Protein AF-A0A419JGY8-F1 (afdb_monomer_lite)

Radius of gyration: 14.96 Å; chains: 1; bounding box: 25×23×53 Å

Structure (mmCIF, N/CA/C/O backbone):
data_AF-A0A419JGY8-F1
#
_entry.id   AF-A0A419JGY8-F1
#
loop_
_atom_site.group_PDB
_atom_site.id
_atom_site.type_symbol
_atom_site.label_atom_id
_atom_site.label_alt_id
_atom_site.label_comp_id
_atom_site.label_asym_id
_atom_site.label_entity_id
_atom_site.label_seq_id
_atom_site.pdbx_PDB_ins_code
_atom_site.Cartn_x
_atom_site.Cartn_y
_atom_site.Cartn_z
_atom_site.occupancy
_atom_site.B_iso_or_equiv
_atom_site.auth_seq_id
_atom_site.auth_comp_id
_atom_site.auth_asym_id
_atom_site.auth_atom_id
_atom_site.pdbx_PDB_model_num
ATOM 1 N N . MET A 1 1 ? -9.516 7.664 -35.914 1.00 35.84 1 MET A N 1
ATOM 2 C CA . MET A 1 1 ? -9.469 6.326 -35.289 1.00 35.84 1 MET A CA 1
ATOM 3 C C . MET A 1 1 ? -9.829 6.463 -33.822 1.00 35.84 1 MET A C 1
ATOM 5 O O . MET A 1 1 ? -9.232 7.265 -33.119 1.00 35.84 1 MET A O 1
ATOM 9 N N . SER A 1 2 ? -10.874 5.756 -33.411 1.00 45.66 2 SER A N 1
ATOM 10 C CA . SER A 1 2 ? -11.456 5.725 -32.071 1.00 45.66 2 SER A CA 1
ATOM 11 C C . SER A 1 2 ? -10.653 4.813 -31.137 1.00 45.66 2 SER A C 1
ATOM 13 O O . SER A 1 2 ? -10.586 3.612 -31.384 1.00 45.66 2 SER A O 1
ATOM 15 N N . GLY A 1 3 ? -10.095 5.363 -30.055 1.00 38.31 3 GLY A N 1
ATOM 16 C CA . GLY A 1 3 ? -9.357 4.619 -29.025 1.00 38.31 3 GLY A CA 1
ATOM 17 C C . GLY A 1 3 ? -9.797 5.009 -27.613 1.00 38.31 3 GLY A C 1
ATOM 18 O O . GLY A 1 3 ? -9.131 5.774 -26.938 1.00 38.31 3 GLY A O 1
ATOM 19 N N . VAL A 1 4 ? -10.985 4.540 -27.229 1.00 47.81 4 VAL A N 1
ATOM 20 C CA . VAL A 1 4 ? -11.538 4.337 -25.873 1.00 47.81 4 VAL A CA 1
ATOM 21 C C . VAL A 1 4 ? -10.819 5.028 -24.687 1.00 47.81 4 VAL A C 1
ATOM 23 O O . VAL A 1 4 ? -10.232 4.371 -23.835 1.00 47.81 4 VAL A O 1
ATOM 26 N N . ALA A 1 5 ? -11.024 6.337 -24.517 1.00 45.34 5 ALA A N 1
ATOM 27 C CA . ALA A 1 5 ? -10.847 7.040 -23.235 1.00 45.34 5 ALA A CA 1
ATOM 28 C C . ALA A 1 5 ? -12.130 6.982 -22.367 1.00 45.34 5 ALA A C 1
ATOM 30 O O . ALA A 1 5 ? -12.543 7.968 -21.767 1.00 45.34 5 ALA A O 1
ATOM 31 N N . LYS A 1 6 ? -12.823 5.832 -22.342 1.00 42.91 6 LYS A N 1
ATOM 32 C CA . LYS A 1 6 ? -14.109 5.632 -21.630 1.00 42.91 6 LYS A CA 1
ATOM 33 C C . LYS A 1 6 ? -14.001 4.753 -20.374 1.00 42.91 6 LYS A C 1
ATOM 35 O O . LYS A 1 6 ? -14.981 4.151 -19.952 1.00 42.91 6 LYS A O 1
ATOM 40 N N . ARG A 1 7 ? -12.818 4.678 -19.760 1.00 45.81 7 ARG A N 1
ATOM 41 C CA . ARG A 1 7 ? -12.617 4.040 -18.441 1.00 45.81 7 ARG A CA 1
ATOM 42 C C . ARG A 1 7 ? -11.860 4.911 -17.435 1.00 45.81 7 ARG A C 1
ATOM 44 O O . ARG A 1 7 ? -11.544 4.452 -16.349 1.00 45.81 7 ARG A O 1
ATOM 51 N N . GLY A 1 8 ? -11.632 6.180 -17.776 1.00 43.53 8 GLY A N 1
ATOM 52 C CA . GLY A 1 8 ? -11.267 7.219 -16.821 1.00 43.53 8 GLY A CA 1
ATOM 53 C C . GLY A 1 8 ? -12.534 7.790 -16.202 1.00 43.53 8 GLY A C 1
ATOM 54 O O . GLY A 1 8 ? -12.932 8.901 -16.546 1.00 43.53 8 GLY A O 1
ATOM 55 N N . LEU A 1 9 ? -13.196 7.020 -15.330 1.00 41.22 9 LEU A N 1
ATOM 56 C CA . LEU A 1 9 ? -13.983 7.643 -14.266 1.00 41.22 9 LEU A CA 1
ATOM 57 C C . LEU A 1 9 ? -13.003 8.601 -13.585 1.00 41.22 9 LEU A C 1
ATOM 59 O O . LEU A 1 9 ? -12.051 8.164 -12.941 1.00 41.22 9 LEU A O 1
ATOM 63 N N . LYS A 1 10 ? -13.152 9.885 -13.928 1.00 43.66 10 LYS A N 1
ATOM 64 C CA . LYS A 1 10 ? -12.400 11.034 -13.425 1.00 43.66 10 LYS A CA 1
ATOM 65 C C . LYS A 1 10 ? -12.117 10.766 -11.950 1.00 43.66 10 LYS A C 1
ATOM 67 O O . LYS A 1 10 ? -13.038 10.432 -11.219 1.00 43.66 10 LYS A O 1
ATOM 72 N N . LEU A 1 11 ? -10.856 10.700 -11.527 1.00 47.38 11 LEU A N 1
ATOM 73 C CA . LEU A 1 11 ? -10.179 11.857 -10.928 1.00 47.38 11 LEU A CA 1
ATOM 74 C C . LEU A 1 11 ? -11.090 12.683 -10.000 1.00 47.38 11 LEU A C 1
ATOM 76 O O . LEU A 1 11 ? -10.941 13.896 -9.931 1.00 47.38 11 LEU A O 1
ATOM 80 N N . GLU A 1 12 ? -12.039 12.074 -9.294 1.00 49.28 12 GLU A N 1
ATOM 81 C CA . GLU A 1 12 ? -12.671 12.718 -8.150 1.00 49.28 12 GLU A CA 1
ATOM 82 C C . GLU A 1 12 ? -11.635 12.692 -7.028 1.00 49.28 12 GLU A C 1
ATOM 84 O O . GLU A 1 12 ? -11.570 11.791 -6.200 1.00 49.28 12 GLU A O 1
ATOM 89 N N . GLU A 1 13 ? -10.725 13.664 -7.155 1.00 60.38 13 GLU A N 1
ATOM 90 C CA . GLU A 1 13 ? -9.752 14.158 -6.195 1.00 60.38 13 GLU A CA 1
ATOM 91 C C . GLU A 1 13 ? -8.949 13.039 -5.524 1.00 60.38 13 GLU A C 1
ATOM 93 O O . GLU A 1 13 ? -9.398 12.455 -4.547 1.00 60.38 13 GLU A O 1
ATOM 98 N N . HIS A 1 14 ? -7.708 12.766 -5.946 1.00 60.19 14 HIS A N 1
ATOM 99 C CA . HIS A 1 14 ? -6.816 11.915 -5.138 1.00 60.19 14 HIS A CA 1
ATOM 100 C C . HIS A 1 14 ? -6.782 12.374 -3.668 1.00 60.19 14 HIS A C 1
ATOM 102 O O . HIS A 1 14 ? -6.731 11.540 -2.768 1.00 60.19 14 HIS A O 1
ATOM 108 N N . GLY A 1 15 ? -6.907 13.686 -3.424 1.00 63.56 15 GLY A N 1
ATOM 109 C CA . GLY A 1 15 ? -7.067 14.257 -2.087 1.00 63.56 15 GLY A CA 1
ATOM 110 C C . GLY A 1 15 ? -8.285 13.735 -1.309 1.00 63.56 15 GLY A C 1
ATOM 111 O O . GLY A 1 15 ? -8.191 13.591 -0.092 1.00 63.56 15 GLY A O 1
ATOM 112 N N . SER A 1 16 ? -9.390 13.381 -1.975 1.00 77.81 16 SER A N 1
ATOM 113 C CA . SER A 1 16 ? -10.577 12.791 -1.339 1.00 77.81 16 SER A CA 1
ATOM 114 C C . SER A 1 16 ? -10.296 11.386 -0.801 1.00 77.81 16 SER A C 1
ATOM 116 O O . SER A 1 16 ? -10.634 11.095 0.344 1.00 77.81 16 SER A O 1
ATOM 118 N N . LEU A 1 17 ? -9.584 10.548 -1.564 1.00 85.88 17 LEU A N 1
ATOM 119 C CA . LEU A 1 17 ? -9.177 9.213 -1.116 1.00 85.88 17 LEU A CA 1
ATOM 120 C C . LEU A 1 17 ? -8.120 9.281 -0.008 1.00 85.88 17 LEU A C 1
ATOM 122 O O . LEU A 1 17 ? -8.215 8.536 0.963 1.00 85.88 17 LEU A O 1
ATOM 126 N N . TRP A 1 18 ? -7.160 10.207 -0.106 1.00 89.44 18 TRP A N 1
ATOM 127 C CA . TRP A 1 18 ? -6.203 10.472 0.977 1.00 89.44 18 TRP A CA 1
ATOM 128 C C . TRP A 1 18 ? -6.907 10.890 2.269 1.00 89.44 18 TRP A C 1
ATOM 130 O O . TRP A 1 18 ? -6.583 10.383 3.341 1.00 89.44 18 TRP A O 1
ATOM 140 N N . SER A 1 19 ? -7.899 11.775 2.165 1.00 89.75 19 SER A N 1
ATOM 141 C CA . SER A 1 19 ? -8.699 12.219 3.311 1.00 89.75 19 SER A CA 1
ATOM 142 C C . SER A 1 19 ? -9.494 11.064 3.918 1.00 89.75 19 SER A C 1
ATOM 144 O O . SER A 1 19 ? -9.497 10.897 5.134 1.00 89.75 19 SER A O 1
ATOM 146 N N . PHE A 1 20 ? -10.117 10.234 3.080 1.00 88.94 20 PHE A N 1
ATOM 147 C CA . PHE A 1 20 ? -10.874 9.065 3.516 1.00 88.94 20 PHE A CA 1
ATOM 148 C C . PHE A 1 20 ? -10.000 8.037 4.244 1.00 88.94 20 PHE A C 1
ATOM 150 O O . PHE A 1 20 ? -10.333 7.631 5.354 1.00 88.94 20 PHE A O 1
ATOM 157 N N . VAL A 1 21 ? -8.856 7.656 3.665 1.00 90.62 21 VAL A N 1
ATOM 158 C CA . VAL A 1 21 ? -7.926 6.706 4.298 1.00 90.62 21 VAL A CA 1
ATOM 159 C C . VAL A 1 21 ? -7.373 7.266 5.604 1.00 90.62 21 VAL A C 1
ATOM 161 O O . VAL A 1 21 ? -7.260 6.525 6.575 1.00 90.62 21 VAL A O 1
ATOM 164 N N . ASN A 1 22 ? -7.090 8.570 5.666 1.00 92.12 22 ASN A N 1
ATOM 165 C CA . ASN A 1 22 ? -6.661 9.214 6.904 1.00 92.12 22 ASN A CA 1
ATOM 166 C C . ASN A 1 22 ? -7.732 9.123 8.004 1.00 92.12 22 ASN A C 1
ATOM 168 O O . ASN A 1 22 ? -7.408 8.774 9.136 1.00 92.12 22 ASN A O 1
ATOM 172 N N . VAL A 1 23 ? -9.001 9.395 7.679 1.00 93.50 23 VAL A N 1
ATOM 173 C CA . VAL A 1 23 ? -10.112 9.231 8.633 1.00 93.50 23 VAL A CA 1
ATOM 174 C C . VAL A 1 23 ? -10.213 7.776 9.095 1.00 93.50 23 VAL A C 1
ATOM 176 O O . VAL A 1 23 ? -10.214 7.533 10.298 1.00 93.50 23 VAL A O 1
ATOM 179 N N . LEU A 1 24 ? -10.187 6.808 8.174 1.00 91.00 24 LEU A N 1
ATOM 180 C CA . LEU A 1 24 ? -10.242 5.384 8.521 1.00 91.00 24 LEU A CA 1
ATOM 181 C C . LEU A 1 24 ? -9.079 4.936 9.414 1.00 91.00 24 LEU A C 1
ATOM 183 O O . LEU A 1 24 ? -9.295 4.189 10.366 1.00 91.00 24 LEU A O 1
ATOM 187 N N . ALA A 1 25 ? -7.855 5.381 9.130 1.00 92.94 25 ALA A N 1
ATOM 188 C CA . ALA A 1 25 ? -6.679 5.059 9.935 1.00 92.94 25 ALA A CA 1
ATOM 189 C C . ALA A 1 25 ? -6.783 5.630 11.359 1.00 92.94 25 ALA A C 1
ATOM 191 O O . ALA A 1 25 ? -6.369 4.985 12.319 1.00 92.94 25 ALA A O 1
ATOM 192 N N . ILE A 1 26 ? -7.368 6.824 11.513 1.00 94.25 26 ILE A N 1
ATOM 193 C CA . ILE A 1 26 ? -7.627 7.427 12.827 1.00 94.25 26 ILE A CA 1
ATOM 194 C C . ILE A 1 26 ? -8.718 6.652 13.573 1.00 94.25 26 ILE A C 1
ATOM 196 O O . ILE A 1 26 ? -8.525 6.312 14.737 1.00 94.25 26 ILE A O 1
ATOM 200 N N . GLU A 1 27 ? -9.845 6.365 12.918 1.00 93.75 27 GLU A N 1
ATOM 201 C CA . GLU A 1 27 ? -10.999 5.704 13.543 1.00 93.75 27 GLU A CA 1
ATOM 202 C C . GLU A 1 27 ? -10.706 4.255 13.949 1.00 93.75 27 GLU A C 1
ATOM 204 O O . GLU A 1 27 ? -11.148 3.810 15.006 1.00 93.75 27 GLU A O 1
ATOM 209 N N . SER A 1 28 ? -9.941 3.526 13.135 1.00 90.62 28 SER A N 1
ATOM 210 C CA . SER A 1 28 ? -9.540 2.142 13.423 1.00 90.62 28 SER A CA 1
ATOM 211 C C . SER A 1 28 ? -8.312 2.033 14.331 1.00 90.62 28 SER A C 1
ATOM 213 O O . SER A 1 28 ? -8.067 0.974 14.904 1.00 90.62 28 SER A O 1
ATOM 215 N N . GLY A 1 29 ? -7.511 3.099 14.442 1.00 93.81 29 GLY A N 1
ATOM 216 C CA . GLY A 1 29 ? -6.181 3.054 15.053 1.00 93.81 29 GLY A CA 1
ATOM 217 C C . GLY A 1 29 ? -5.130 2.311 14.214 1.00 93.81 29 GLY A C 1
ATOM 218 O O . GLY A 1 29 ? -3.981 2.197 14.650 1.00 93.81 29 GLY A O 1
ATOM 219 N N . ASP A 1 30 ? -5.492 1.828 13.021 1.00 92.75 30 ASP A N 1
ATOM 220 C CA . ASP A 1 30 ? -4.610 1.091 12.123 1.00 92.75 30 ASP A CA 1
ATOM 221 C C . ASP A 1 30 ? -3.844 2.049 11.200 1.00 92.75 30 ASP A C 1
ATOM 223 O O . ASP A 1 30 ? -4.342 2.548 10.186 1.00 92.75 30 ASP A O 1
ATOM 227 N N . LYS A 1 31 ? -2.583 2.305 11.556 1.00 91.94 31 LYS A N 1
ATOM 228 C CA . LYS A 1 31 ? -1.683 3.153 10.765 1.00 91.94 31 LYS A CA 1
ATOM 229 C C . LYS A 1 31 ? -1.215 2.477 9.476 1.00 91.94 31 LYS A C 1
ATOM 231 O O . LYS A 1 31 ? -0.784 3.191 8.565 1.00 91.94 31 LYS A O 1
ATOM 236 N N . ASP A 1 32 ? -1.315 1.153 9.371 1.00 94.06 32 ASP A N 1
ATOM 237 C CA . ASP A 1 32 ? -0.860 0.419 8.193 1.00 94.06 32 ASP A CA 1
ATOM 238 C C . ASP A 1 32 ? -1.749 0.716 6.982 1.00 94.06 32 ASP A C 1
ATOM 240 O O . ASP A 1 32 ? -1.253 0.738 5.856 1.00 94.06 32 ASP A O 1
ATOM 244 N N . LEU A 1 33 ? -3.012 1.106 7.198 1.00 93.06 33 LEU A N 1
ATOM 245 C CA . LEU A 1 33 ? -3.898 1.614 6.143 1.00 93.06 33 LEU A CA 1
ATOM 246 C C . LEU A 1 33 ? -3.261 2.766 5.351 1.00 93.06 33 LEU A C 1
ATOM 248 O O . LEU A 1 33 ? -3.309 2.776 4.118 1.00 93.06 33 LEU A O 1
ATOM 252 N N . THR A 1 34 ? -2.607 3.708 6.037 1.00 93.94 34 THR A N 1
ATOM 253 C CA . THR A 1 34 ? -1.901 4.825 5.389 1.00 93.94 34 THR A CA 1
ATOM 254 C C . THR A 1 34 ? -0.703 4.326 4.581 1.00 93.94 34 THR A C 1
ATOM 256 O O . THR A 1 34 ? -0.499 4.750 3.440 1.00 93.94 34 THR A O 1
ATOM 259 N N . THR A 1 35 ? 0.078 3.402 5.145 1.00 95.12 35 THR A N 1
ATOM 260 C CA . THR A 1 35 ? 1.255 2.815 4.487 1.00 95.12 35 THR A CA 1
ATOM 261 C C . THR A 1 35 ? 0.863 2.050 3.227 1.00 95.12 35 THR A C 1
ATOM 263 O O . THR A 1 35 ? 1.421 2.285 2.152 1.00 95.12 35 THR A O 1
ATOM 266 N N . PHE A 1 36 ? -0.133 1.173 3.313 1.00 95.44 36 PHE A N 1
ATOM 267 C CA . PHE A 1 36 ? -0.571 0.387 2.169 1.00 95.44 36 PHE A CA 1
ATOM 268 C C . PHE A 1 36 ? -1.226 1.252 1.096 1.00 95.44 36 PHE A C 1
ATOM 270 O O . PHE A 1 36 ? -1.000 1.027 -0.094 1.00 95.44 36 PHE A O 1
ATOM 277 N N . PHE A 1 37 ? -1.971 2.292 1.480 1.00 93.88 37 PHE A N 1
ATOM 278 C CA . PHE A 1 37 ? -2.520 3.233 0.508 1.00 93.88 37 PHE A CA 1
ATOM 279 C C . PHE A 1 37 ? -1.425 4.025 -0.222 1.00 93.88 37 PHE A C 1
ATOM 281 O O . PHE A 1 37 ? -1.523 4.238 -1.432 1.00 93.88 37 PHE A O 1
ATOM 288 N N . HIS A 1 38 ? -0.330 4.385 0.458 1.00 95.19 38 HIS A N 1
ATOM 289 C CA . HIS A 1 38 ? 0.859 4.944 -0.194 1.00 95.19 38 HIS A CA 1
ATOM 290 C C . HIS A 1 38 ? 1.418 4.013 -1.278 1.00 95.19 38 HIS A C 1
ATOM 292 O O . HIS A 1 38 ? 1.737 4.477 -2.378 1.00 95.19 38 HIS A O 1
ATOM 298 N N . VAL A 1 39 ? 1.504 2.711 -0.992 1.00 96.19 39 VAL A N 1
ATOM 299 C CA . VAL A 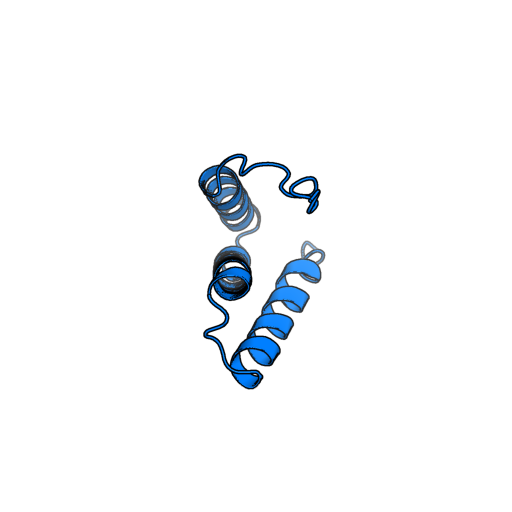1 39 ? 1.959 1.695 -1.953 1.00 96.19 39 VAL A CA 1
ATOM 300 C C . VAL A 1 39 ? 0.962 1.529 -3.107 1.00 96.19 39 VAL A C 1
ATOM 302 O O . VAL A 1 39 ? 1.359 1.491 -4.270 1.00 96.19 39 VAL A O 1
ATOM 305 N N . ALA A 1 40 ? -0.342 1.522 -2.830 1.00 94.12 40 ALA A N 1
ATOM 306 C CA . ALA A 1 40 ? -1.377 1.488 -3.865 1.00 94.12 40 ALA A CA 1
ATOM 307 C C . ALA A 1 40 ? -1.275 2.688 -4.815 1.00 94.12 40 ALA A C 1
ATOM 309 O O . ALA A 1 40 ? -1.314 2.543 -6.039 1.00 94.12 40 ALA A O 1
ATOM 310 N N . ASN A 1 41 ? -1.082 3.882 -4.254 1.00 92.88 41 ASN A N 1
ATOM 311 C CA . ASN A 1 41 ? -0.919 5.106 -5.023 1.00 92.88 41 ASN A CA 1
ATOM 312 C C . ASN A 1 41 ? 0.384 5.106 -5.845 1.00 92.88 41 ASN A C 1
ATOM 314 O O . ASN A 1 41 ? 0.403 5.639 -6.957 1.00 92.88 41 ASN A O 1
ATOM 318 N N . SER A 1 42 ? 1.467 4.494 -5.352 1.00 93.81 42 SER A N 1
ATOM 319 C CA . SER A 1 42 ? 2.708 4.368 -6.125 1.00 93.81 42 SER A CA 1
ATOM 320 C C . SER A 1 42 ? 2.551 3.404 -7.306 1.00 93.81 42 SER A C 1
ATOM 322 O O . SER A 1 42 ? 2.964 3.754 -8.412 1.00 93.81 42 SER A O 1
ATOM 324 N N . LEU A 1 43 ? 1.863 2.269 -7.132 1.00 94.31 43 LEU A N 1
ATOM 325 C CA . LEU A 1 43 ? 1.503 1.361 -8.230 1.00 94.31 43 LEU A CA 1
ATOM 326 C C . LEU A 1 43 ? 0.595 2.036 -9.266 1.00 94.31 43 LEU A C 1
ATOM 328 O O . LEU A 1 43 ? 0.816 1.888 -10.468 1.00 94.31 43 LEU A O 1
ATOM 332 N N . HIS A 1 44 ? -0.388 2.822 -8.817 1.00 90.25 44 HIS A N 1
ATOM 333 C CA . HIS A 1 44 ? -1.264 3.590 -9.704 1.00 90.25 44 HIS A CA 1
ATOM 334 C C . HIS A 1 44 ? -0.480 4.576 -10.580 1.00 90.25 44 HIS A C 1
ATOM 336 O O . HIS A 1 44 ? -0.707 4.650 -11.786 1.00 90.25 44 HIS A O 1
ATOM 342 N N . ARG A 1 45 ? 0.481 5.308 -10.001 1.00 89.19 45 ARG A N 1
ATOM 343 C CA . ARG A 1 45 ? 1.372 6.193 -10.769 1.00 89.19 45 ARG A CA 1
ATOM 344 C C . ARG A 1 45 ? 2.292 5.403 -11.694 1.00 89.19 45 ARG A C 1
ATOM 346 O O . ARG A 1 45 ? 2.456 5.777 -12.855 1.00 89.19 45 ARG A O 1
ATOM 353 N N . ASN A 1 46 ? 2.843 4.294 -11.203 1.00 92.62 46 ASN A N 1
ATOM 354 C CA . ASN A 1 46 ? 3.703 3.422 -11.988 1.00 92.62 46 ASN A CA 1
ATOM 355 C C . ASN A 1 46 ? 2.987 2.834 -13.212 1.00 92.62 46 ASN A C 1
ATOM 357 O O . ASN A 1 46 ? 3.637 2.619 -14.223 1.00 92.62 46 ASN A O 1
ATOM 361 N N . PHE A 1 47 ? 1.668 2.630 -13.185 1.00 88.25 47 PHE A N 1
ATOM 362 C CA . PHE A 1 47 ? 0.921 2.204 -14.376 1.00 88.25 47 PHE A CA 1
ATOM 363 C C . PHE A 1 47 ? 1.096 3.165 -15.568 1.00 88.25 47 PHE A C 1
ATOM 365 O O . PHE A 1 47 ? 1.136 2.721 -16.712 1.00 88.25 47 PHE A O 1
ATOM 372 N N . TYR A 1 48 ? 1.243 4.470 -15.309 1.00 86.69 48 TYR A N 1
ATOM 373 C CA . TYR A 1 48 ? 1.472 5.474 -16.352 1.00 86.69 48 TYR A CA 1
ATOM 374 C C . TYR A 1 48 ? 2.956 5.693 -16.671 1.00 86.69 48 TYR A C 1
ATOM 376 O O . TYR A 1 48 ? 3.281 6.010 -17.813 1.00 86.69 48 TYR A O 1
ATOM 384 N N . GLY A 1 49 ? 3.845 5.548 -15.682 1.00 85.94 49 GLY A N 1
ATOM 385 C CA . GLY A 1 49 ? 5.293 5.751 -15.855 1.00 85.94 49 GLY A CA 1
ATOM 386 C C . GLY A 1 49 ? 6.060 4.512 -16.335 1.00 85.94 49 GLY A C 1
ATOM 387 O O . GLY A 1 49 ? 7.068 4.640 -17.020 1.00 85.94 49 GLY A O 1
ATOM 388 N N . ASN A 1 50 ? 5.569 3.316 -16.005 1.00 91.00 50 ASN A N 1
ATOM 389 C CA . ASN A 1 50 ? 6.188 2.012 -16.254 1.00 91.00 50 ASN A CA 1
ATOM 390 C C . ASN A 1 50 ? 7.678 1.941 -15.846 1.00 91.00 50 ASN A C 1
ATOM 392 O O . ASN A 1 50 ? 8.518 1.436 -16.590 1.00 91.00 50 ASN A O 1
ATOM 396 N N . GLU A 1 51 ? 8.010 2.472 -14.667 1.00 94.69 51 GLU A N 1
ATOM 397 C CA . GLU A 1 51 ? 9.391 2.626 -14.182 1.00 94.69 51 GLU A CA 1
ATOM 398 C C . GLU A 1 51 ? 9.815 1.502 -13.224 1.00 94.69 51 GLU A C 1
ATOM 400 O O . GLU A 1 51 ? 10.987 1.119 -13.168 1.00 94.69 51 GLU A O 1
ATOM 405 N N . MET A 1 52 ? 8.872 0.964 -12.447 1.00 96.12 52 MET A N 1
ATOM 406 C CA . MET A 1 52 ? 9.146 -0.081 -11.466 1.00 96.12 52 MET A CA 1
ATOM 407 C C . MET A 1 52 ? 9.487 -1.401 -12.150 1.00 96.12 52 MET A C 1
ATOM 409 O O . MET A 1 52 ? 8.808 -1.865 -13.066 1.00 96.12 52 MET A O 1
ATOM 413 N N . LYS A 1 53 ? 10.523 -2.055 -11.626 1.00 97.00 53 LYS A N 1
AT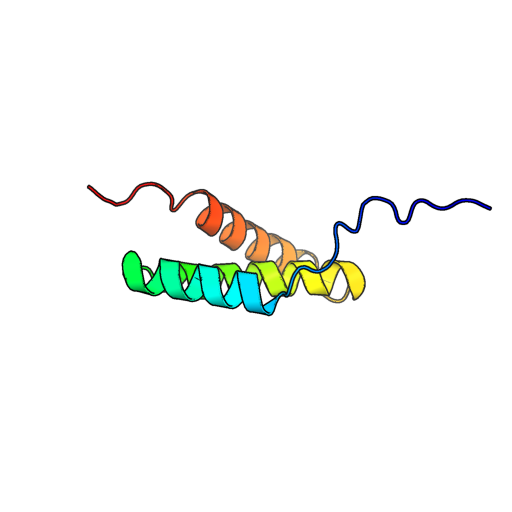OM 414 C CA . LYS A 1 53 ? 10.867 -3.427 -11.994 1.00 97.00 53 LYS A CA 1
ATOM 415 C C . LYS A 1 53 ? 9.860 -4.410 -11.393 1.00 97.00 53 LYS A C 1
ATOM 417 O O . LYS A 1 53 ? 9.182 -4.107 -10.414 1.00 97.00 53 LYS A O 1
ATOM 422 N N . ARG A 1 54 ? 9.824 -5.617 -11.959 1.00 95.88 54 ARG A N 1
ATOM 423 C CA . ARG A 1 54 ? 8.920 -6.703 -11.560 1.00 95.88 54 ARG A CA 1
ATOM 424 C C . ARG A 1 54 ? 8.939 -7.001 -10.057 1.00 95.88 54 ARG A C 1
ATOM 426 O O . ARG A 1 54 ? 7.884 -7.050 -9.448 1.00 95.88 54 ARG A O 1
ATOM 433 N N . GLU A 1 55 ? 10.118 -7.167 -9.470 1.00 97.50 55 GLU A N 1
ATOM 434 C CA . GLU A 1 55 ? 10.262 -7.526 -8.052 1.00 97.50 55 GLU A CA 1
ATOM 435 C C . GLU A 1 55 ? 9.633 -6.473 -7.106 1.00 97.50 55 GLU A C 1
ATOM 437 O O . GLU A 1 55 ? 8.788 -6.842 -6.293 1.00 97.50 55 GLU A O 1
ATOM 442 N N . PRO A 1 56 ? 9.905 -5.157 -7.249 1.00 96.56 56 PRO A N 1
ATOM 443 C CA . PRO A 1 5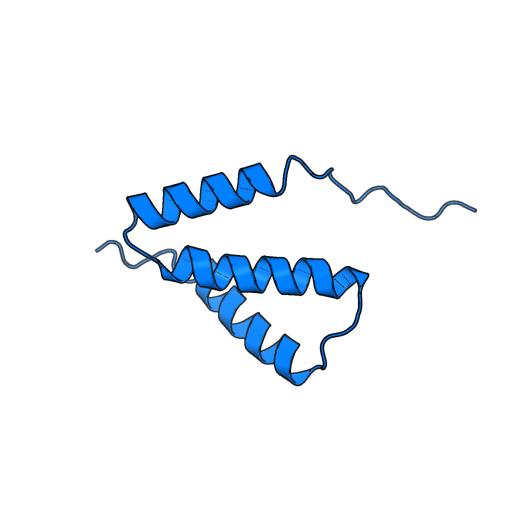6 ? 9.158 -4.121 -6.531 1.00 96.56 56 PRO A CA 1
ATOM 444 C C . PRO A 1 56 ? 7.636 -4.162 -6.732 1.00 96.56 56 PRO A C 1
ATOM 446 O O . PRO A 1 56 ? 6.897 -3.879 -5.792 1.00 96.56 56 PRO A O 1
ATOM 449 N N . VAL A 1 57 ? 7.157 -4.511 -7.933 1.00 96.81 57 VAL A N 1
ATOM 450 C CA . VAL A 1 57 ? 5.715 -4.654 -8.209 1.00 96.81 57 VAL A CA 1
ATOM 451 C C . VAL A 1 57 ? 5.125 -5.845 -7.452 1.00 96.81 57 VAL A C 1
ATOM 453 O O . VAL A 1 57 ? 4.042 -5.722 -6.887 1.00 96.81 57 VAL A O 1
ATOM 456 N N . GLU A 1 58 ? 5.833 -6.973 -7.395 1.00 97.25 58 GLU A N 1
ATOM 457 C CA . GLU A 1 58 ? 5.410 -8.165 -6.649 1.00 97.25 58 GLU A CA 1
ATOM 458 C C . GLU A 1 58 ? 5.361 -7.893 -5.137 1.00 97.25 58 GLU A C 1
ATOM 460 O O . GLU A 1 58 ? 4.372 -8.225 -4.488 1.00 97.25 58 GLU A O 1
ATOM 465 N N . ILE A 1 59 ? 6.360 -7.199 -4.579 1.00 96.44 59 ILE A N 1
ATOM 466 C CA . ILE A 1 59 ? 6.350 -6.769 -3.168 1.00 96.44 59 ILE A CA 1
ATOM 467 C C . ILE A 1 59 ? 5.174 -5.824 -2.898 1.00 96.44 59 ILE A C 1
ATOM 469 O O . ILE A 1 59 ? 4.466 -5.954 -1.899 1.00 96.44 59 ILE A O 1
ATOM 473 N N . ALA A 1 60 ? 4.951 -4.859 -3.789 1.00 96.19 60 ALA A N 1
ATOM 474 C CA . ALA A 1 60 ? 3.847 -3.925 -3.654 1.00 96.19 60 ALA A CA 1
ATOM 475 C C . ALA A 1 60 ? 2.486 -4.636 -3.716 1.00 96.19 60 ALA A C 1
ATOM 477 O O . ALA A 1 60 ? 1.595 -4.263 -2.960 1.00 96.19 60 ALA A O 1
ATOM 478 N N . ALA A 1 61 ? 2.334 -5.682 -4.536 1.00 94.81 61 ALA A N 1
ATOM 479 C CA . ALA A 1 61 ? 1.107 -6.473 -4.615 1.00 94.81 61 ALA A CA 1
ATOM 480 C C . ALA A 1 61 ? 0.739 -7.131 -3.273 1.00 94.81 61 ALA A C 1
ATOM 482 O O . ALA A 1 61 ? -0.426 -7.077 -2.884 1.00 94.81 61 ALA A O 1
ATOM 483 N N . VAL A 1 62 ? 1.718 -7.641 -2.516 1.00 95.56 62 VAL A N 1
ATOM 484 C CA . VAL A 1 62 ? 1.484 -8.194 -1.165 1.00 95.56 62 VAL A CA 1
ATOM 485 C C . VAL A 1 62 ? 0.899 -7.137 -0.217 1.00 95.56 62 VAL A C 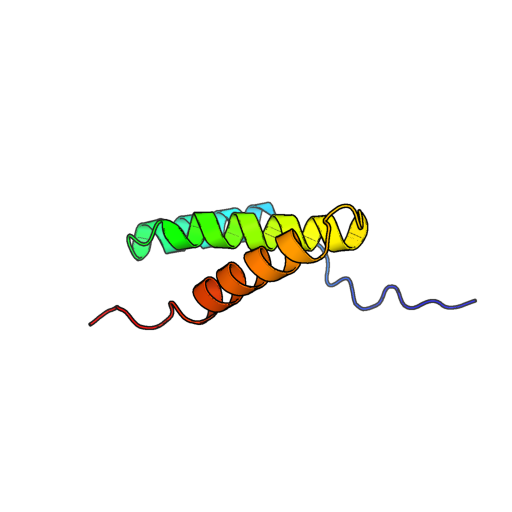1
ATOM 487 O O . VAL A 1 62 ? -0.044 -7.415 0.519 1.00 95.56 62 VAL A O 1
ATOM 490 N N . ASN A 1 63 ? 1.389 -5.894 -0.275 1.00 94.31 63 ASN A N 1
ATOM 491 C CA . ASN A 1 63 ? 0.828 -4.793 0.521 1.00 94.31 63 ASN A CA 1
ATOM 492 C C . ASN A 1 63 ? -0.625 -4.470 0.125 1.00 94.31 63 ASN A C 1
ATOM 494 O O . ASN A 1 63 ? -1.428 -4.074 0.967 1.00 94.31 63 ASN A O 1
ATOM 498 N N . ILE A 1 64 ? -0.989 -4.649 -1.150 1.00 94.50 64 ILE A N 1
ATOM 499 C CA . ILE A 1 64 ? -2.375 -4.469 -1.607 1.00 94.50 64 ILE A CA 1
ATOM 500 C C . ILE A 1 64 ? -3.270 -5.594 -1.094 1.00 94.50 64 ILE A C 1
ATOM 502 O O . ILE A 1 64 ? -4.390 -5.329 -0.663 1.00 94.50 64 ILE A O 1
ATOM 506 N N . GLU A 1 65 ? -2.786 -6.834 -1.087 1.00 93.31 65 GLU A N 1
AT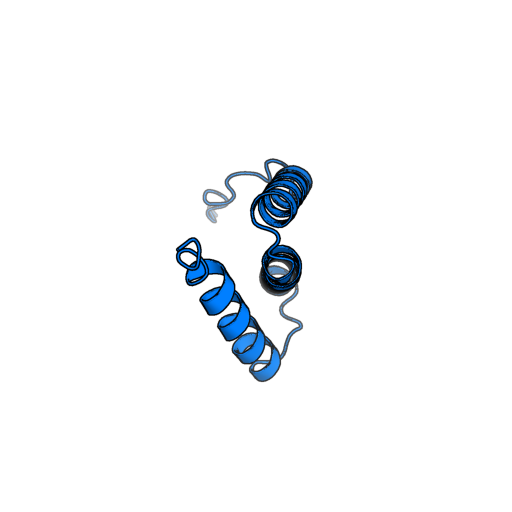OM 507 C CA . GLU A 1 65 ? -3.517 -7.949 -0.481 1.00 93.31 65 GLU A CA 1
ATOM 508 C C . GLU A 1 65 ? -3.786 -7.689 1.003 1.00 93.31 65 GLU A C 1
ATOM 510 O O . GLU A 1 65 ? -4.913 -7.885 1.462 1.00 93.31 65 GLU A O 1
ATOM 515 N N . GLN A 1 66 ? -2.796 -7.168 1.735 1.00 90.88 66 GLN A N 1
ATOM 516 C CA . GLN A 1 66 ? -2.958 -6.769 3.135 1.00 9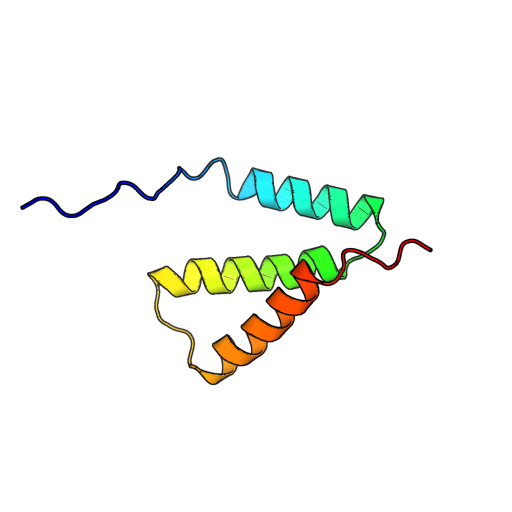0.88 66 GLN A CA 1
ATOM 517 C C . GLN A 1 66 ? -3.995 -5.653 3.293 1.00 90.88 66 GLN A C 1
ATOM 519 O O . GLN A 1 66 ? -4.902 -5.795 4.110 1.00 90.88 66 GLN A O 1
ATOM 524 N N . LEU A 1 67 ? -3.954 -4.608 2.458 1.00 88.94 67 LEU A N 1
ATOM 525 C CA . LEU A 1 67 ? -4.947 -3.525 2.470 1.00 88.94 67 LEU A CA 1
ATOM 526 C C . LEU A 1 67 ? -6.387 -4.027 2.290 1.00 88.94 67 LEU A C 1
ATOM 528 O O . LEU A 1 67 ? -7.305 -3.522 2.931 1.00 88.94 67 LEU A O 1
ATOM 532 N N . ILE A 1 68 ? -6.597 -5.010 1.413 1.00 86.94 68 ILE A N 1
ATOM 533 C CA . ILE A 1 68 ? -7.932 -5.557 1.127 1.00 86.94 68 ILE A CA 1
ATOM 534 C C . ILE A 1 68 ? -8.368 -6.544 2.221 1.00 86.94 68 ILE A C 1
ATOM 536 O O . ILE A 1 68 ? -9.556 -6.637 2.543 1.00 86.94 68 ILE A O 1
ATOM 540 N N . THR A 1 69 ? -7.415 -7.281 2.795 1.00 86.00 69 THR A N 1
ATOM 541 C CA . THR A 1 69 ? -7.675 -8.352 3.767 1.00 86.00 69 THR A CA 1
ATOM 542 C C . THR A 1 69 ? -7.827 -7.833 5.196 1.00 86.00 69 THR A C 1
ATOM 544 O O . THR A 1 69 ? -8.534 -8.472 5.975 1.00 86.00 69 THR A O 1
ATOM 547 N N . ASN A 1 70 ? -7.282 -6.655 5.541 1.00 62.03 70 ASN A N 1
ATOM 548 C CA . ASN A 1 70 ? -7.375 -6.051 6.885 1.00 62.03 70 ASN A CA 1
ATOM 549 C C . ASN A 1 70 ? -8.793 -5.608 7.313 1.00 62.03 70 ASN A C 1
ATOM 551 O O . ASN A 1 70 ? -8.970 -4.750 8.171 1.00 62.03 70 ASN A O 1
ATOM 555 N N . ARG A 1 71 ? -9.848 -6.218 6.768 1.00 54.06 71 ARG A N 1
ATOM 556 C CA . ARG A 1 71 ? -11.238 -5.940 7.131 1.00 54.06 71 ARG A CA 1
ATOM 557 C C . ARG A 1 71 ? -11.690 -6.500 8.484 1.00 54.06 71 ARG A C 1
ATOM 559 O O . ARG A 1 71 ? -12.765 -6.102 8.917 1.00 54.06 71 ARG A O 1
ATOM 566 N N . ASN A 1 72 ? -10.939 -7.385 9.146 1.00 48.28 72 ASN A N 1
ATOM 567 C CA . ASN A 1 72 ? -11.463 -8.169 10.276 1.00 48.28 72 ASN A CA 1
ATOM 568 C C . ASN A 1 72 ? -10.467 -8.357 11.438 1.00 48.28 72 ASN A C 1
ATOM 570 O O . ASN A 1 72 ? -10.112 -9.486 11.764 1.00 48.28 72 ASN A O 1
ATOM 574 N N . SER A 1 73 ? -10.086 -7.272 12.111 1.00 43.03 73 SER A N 1
ATOM 575 C CA . SER A 1 73 ? -9.505 -7.346 13.465 1.00 43.03 73 SER A CA 1
ATOM 576 C C . SER A 1 73 ? -10.158 -6.327 14.402 1.00 43.03 73 SER A C 1
ATOM 578 O O . SER A 1 73 ? -9.497 -5.698 15.218 1.00 43.03 73 SER A O 1
ATOM 580 N N . ALA A 1 74 ? -11.469 -6.135 14.256 1.00 42.19 74 ALA A N 1
ATOM 581 C CA . ALA A 1 74 ? -12.307 -5.589 15.314 1.00 42.19 74 ALA A CA 1
ATOM 582 C C . ALA A 1 74 ? -13.052 -6.773 15.941 1.00 42.19 74 ALA A C 1
ATOM 584 O O . ALA A 1 74 ? -14.122 -7.169 15.475 1.00 42.19 74 ALA A O 1
ATOM 585 N N . SER A 1 75 ? -12.421 -7.385 16.940 1.00 36.53 75 SER A N 1
ATOM 586 C CA . SER A 1 75 ? -13.011 -8.366 17.855 1.00 36.53 75 SER A CA 1
ATOM 587 C C . SER A 1 75 ? -12.765 -7.908 19.277 1.00 36.53 75 SER A C 1
ATOM 589 O O . SER A 1 75 ? -11.578 -7.615 19.554 1.00 36.53 75 SER A O 1
#

Sequence (75 aa):
MSGVAKRGLKLEEHGSLWSFVNVLAIESGDKDLTTFFHVANSLHRNFYGNEMKREPVEIAAVNIEQLITNRNSAS

Secondary structure (DSSP, 8-state):
-------------HHHHHHHHHHHHHHH--THHHHHHHHHHHHHHHHHH--S-HHHHHHHHHHHHHHHHTT----

Foldseek 3Di:
DDDDPPPCPDDPDPVVVLVVLVVVCVVVVPPLSNVLVVLVVVVVVCVVVVPDDPVSVVVNVVSVVCNVPVPDPPD

pLDDT: mean 79.89, std 20.89, range [35.84, 97.5]